Protein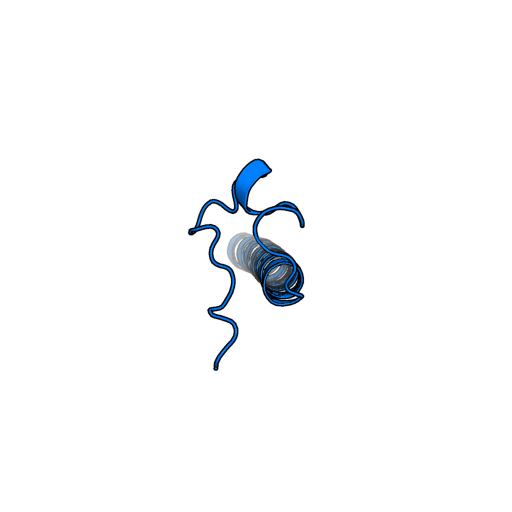 AF-E2J9K7-F1 (afdb_monomer_lite)

Structure (mmCIF, N/CA/C/O backbone):
data_AF-E2J9K7-F1
#
_entry.id   AF-E2J9K7-F1
#
loop_
_atom_site.group_PDB
_atom_site.id
_atom_site.type_symbol
_atom_site.label_atom_id
_atom_site.label_alt_id
_atom_site.label_comp_id
_atom_site.label_asym_id
_atom_site.label_entity_id
_atom_site.label_seq_id
_atom_site.pdbx_PDB_ins_code
_atom_site.Cartn_x
_atom_site.Cartn_y
_atom_site.Cartn_z
_atom_site.occupancy
_atom_site.B_iso_or_equiv
_atom_site.auth_seq_id
_atom_site.auth_comp_id
_atom_site.auth_asym_id
_atom_site.auth_atom_id
_atom_site.pdbx_PDB_model_num
ATOM 1 N N . MET A 1 1 ? 21.204 -14.207 -11.133 1.00 41.69 1 MET A N 1
ATOM 2 C CA . MET A 1 1 ? 21.020 -12.745 -11.212 1.00 41.69 1 MET A CA 1
ATOM 3 C C . MET A 1 1 ? 19.719 -12.448 -10.494 1.00 41.69 1 MET A C 1
ATOM 5 O O . MET A 1 1 ? 18.677 -12.818 -11.010 1.00 41.69 1 MET A O 1
ATOM 9 N N . VAL A 1 2 ? 19.783 -11.965 -9.251 1.00 43.34 2 VAL A N 1
ATOM 10 C CA . VAL A 1 2 ? 18.577 -11.609 -8.488 1.00 43.34 2 VAL A CA 1
ATOM 11 C C . VAL A 1 2 ? 17.897 -10.458 -9.233 1.00 43.34 2 VAL A C 1
ATOM 13 O O . VAL A 1 2 ? 18.573 -9.482 -9.560 1.00 43.34 2 VAL A O 1
ATOM 16 N N . GLU A 1 3 ? 16.613 -10.574 -9.579 1.00 52.47 3 GLU A N 1
ATOM 17 C CA . GLU A 1 3 ? 15.865 -9.383 -9.993 1.00 52.47 3 GLU A CA 1
ATOM 18 C C . GLU A 1 3 ? 15.909 -8.442 -8.782 1.00 52.47 3 GLU A C 1
ATOM 20 O O . GLU A 1 3 ? 15.558 -8.828 -7.667 1.00 52.47 3 GLU A O 1
ATOM 25 N N . SER A 1 4 ? 16.509 -7.269 -8.947 1.00 57.41 4 SER A N 1
ATOM 26 C CA . SER A 1 4 ? 16.876 -6.392 -7.836 1.00 57.41 4 SER A CA 1
ATOM 27 C C . SER A 1 4 ? 15.642 -5.662 -7.290 1.00 57.41 4 SER A C 1
ATOM 29 O O . SER A 1 4 ? 15.521 -4.460 -7.470 1.00 57.41 4 SER A O 1
ATOM 31 N N . GLY A 1 5 ? 14.714 -6.394 -6.657 1.00 63.81 5 GLY A N 1
ATOM 32 C CA . GLY A 1 5 ? 13.553 -5.873 -5.923 1.00 63.81 5 GLY A CA 1
ATOM 33 C C . GLY A 1 5 ? 12.731 -4.798 -6.653 1.00 63.81 5 GLY A C 1
ATOM 34 O O . GLY A 1 5 ? 12.832 -4.610 -7.863 1.00 63.81 5 GLY A O 1
ATOM 35 N N . ALA A 1 6 ? 11.899 -4.069 -5.905 1.00 66.69 6 ALA A N 1
ATOM 36 C CA . ALA A 1 6 ? 11.242 -2.868 -6.415 1.00 66.69 6 ALA A CA 1
ATOM 37 C C . ALA A 1 6 ? 12.276 -1.730 -6.541 1.00 66.69 6 ALA A C 1
ATOM 39 O O . ALA A 1 6 ? 12.586 -1.039 -5.571 1.00 66.69 6 ALA A O 1
ATOM 40 N N . GLY A 1 7 ? 12.831 -1.543 -7.742 1.00 64.81 7 GLY A N 1
ATOM 41 C CA . GLY A 1 7 ? 13.880 -0.555 -8.046 1.00 64.81 7 GLY A CA 1
ATOM 42 C C . GLY A 1 7 ? 13.402 0.902 -8.135 1.00 64.81 7 GLY A C 1
ATOM 43 O O . GLY A 1 7 ? 14.107 1.748 -8.676 1.00 64.81 7 GLY A O 1
ATOM 44 N N . THR A 1 8 ? 12.206 1.212 -7.627 1.00 64.31 8 THR A N 1
ATOM 45 C CA . THR A 1 8 ? 11.490 2.486 -7.833 1.00 64.31 8 THR A CA 1
ATOM 46 C C . THR A 1 8 ? 11.682 3.501 -6.700 1.00 64.31 8 THR A C 1
ATOM 48 O O . THR A 1 8 ? 11.046 4.556 -6.703 1.00 64.31 8 THR A O 1
ATOM 51 N N . GLY A 1 9 ? 12.516 3.182 -5.702 1.00 72.25 9 GLY A N 1
ATOM 52 C CA . GLY A 1 9 ? 12.634 3.949 -4.456 1.00 72.25 9 GLY A CA 1
ATOM 53 C C . GLY A 1 9 ? 11.390 3.840 -3.557 1.00 72.25 9 GLY A C 1
ATOM 54 O O . GLY A 1 9 ? 10.399 3.207 -3.917 1.00 72.25 9 GLY A O 1
ATOM 55 N N . TRP A 1 10 ? 11.434 4.471 -2.376 1.00 75.38 10 TRP A N 1
ATOM 56 C CA . TRP A 1 10 ? 10.362 4.390 -1.365 1.00 75.38 10 TRP A CA 1
ATOM 57 C C . TRP A 1 10 ? 9.049 5.078 -1.774 1.00 75.38 10 TRP A C 1
ATOM 59 O O . TRP A 1 10 ? 8.012 4.815 -1.175 1.00 75.38 10 TRP A O 1
ATOM 69 N N . THR A 1 11 ? 9.078 5.947 -2.788 1.00 77.81 11 THR A N 1
ATOM 70 C CA . THR A 1 11 ? 7.904 6.695 -3.263 1.00 77.81 11 THR A CA 1
ATOM 71 C C . THR A 1 11 ? 7.159 6.022 -4.412 1.00 77.81 11 THR A C 1
ATOM 73 O O . THR A 1 11 ? 6.079 6.490 -4.757 1.00 77.81 11 THR A O 1
ATOM 76 N N . VAL A 1 12 ? 7.715 4.956 -5.004 1.00 70.69 12 VAL A N 1
ATOM 77 C CA . VAL A 1 12 ? 7.084 4.175 -6.088 1.00 70.69 12 VAL A CA 1
ATOM 78 C C . VAL A 1 12 ? 6.521 5.089 -7.197 1.00 70.69 12 VAL A C 1
ATOM 80 O O . VAL A 1 12 ? 5.324 5.119 -7.477 1.00 70.69 12 VAL A O 1
ATOM 83 N N . TYR A 1 13 ? 7.385 5.918 -7.804 1.00 74.06 13 TYR A N 1
ATOM 84 C CA . TYR A 1 13 ? 6.937 6.984 -8.714 1.00 74.06 13 TYR A CA 1
ATOM 85 C C . TYR A 1 13 ? 6.430 6.434 -10.072 1.00 74.06 13 TYR A C 1
ATOM 87 O O . T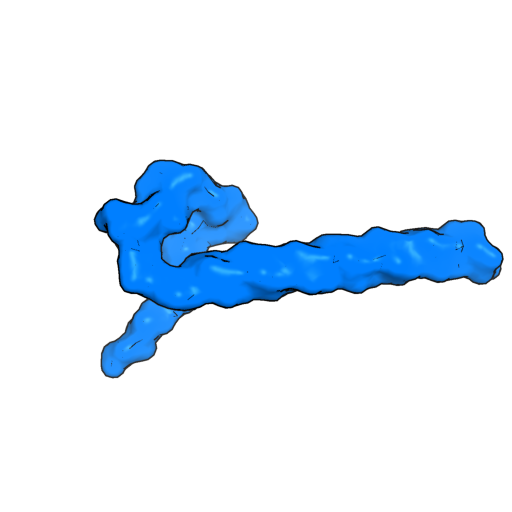YR A 1 13 ? 7.135 5.628 -10.688 1.00 74.06 13 TYR A O 1
ATOM 95 N N . PRO A 1 14 ? 5.274 6.889 -10.609 1.00 67.25 14 PRO A N 1
ATOM 96 C CA . PRO A 1 14 ? 4.586 6.242 -11.738 1.00 67.25 14 PRO A CA 1
ATOM 97 C C . PRO A 1 14 ? 5.405 6.008 -13.023 1.00 67.25 14 PRO A C 1
ATOM 99 O O . PRO A 1 14 ? 5.358 4.896 -13.538 1.00 67.25 14 PRO A O 1
ATOM 102 N N . PRO A 1 15 ? 6.192 6.962 -13.559 1.00 67.12 15 PRO A N 1
ATOM 103 C CA . PRO A 1 15 ? 6.993 6.719 -14.764 1.00 67.12 15 PRO A CA 1
ATOM 104 C C . PRO A 1 15 ? 8.163 5.734 -14.566 1.00 67.12 15 PRO A C 1
ATOM 106 O O . PRO A 1 15 ? 8.580 5.120 -15.542 1.00 67.12 15 PRO A O 1
ATOM 109 N N . LEU A 1 16 ? 8.674 5.546 -13.337 1.00 60.66 16 LEU A N 1
ATOM 110 C CA . LEU A 1 16 ? 9.705 4.536 -13.023 1.00 60.66 16 LEU A CA 1
ATOM 111 C C . LEU A 1 16 ? 9.108 3.198 -12.558 1.00 60.66 16 LEU A C 1
ATOM 113 O O . LEU A 1 16 ? 9.757 2.164 -12.671 1.00 60.66 16 LEU A O 1
ATOM 117 N N . SER A 1 17 ? 7.882 3.218 -12.035 1.00 58.72 17 SER A N 1
ATOM 118 C CA . SER A 1 17 ? 7.152 2.043 -11.551 1.00 58.72 17 SER A CA 1
ATOM 119 C C . SER A 1 17 ? 6.230 1.418 -12.603 1.00 58.72 17 SER A C 1
ATOM 121 O O . SER A 1 17 ? 5.655 0.359 -12.359 1.00 58.72 17 SER A O 1
ATOM 123 N N . ALA A 1 18 ? 6.069 2.065 -13.762 1.00 60.19 18 ALA A N 1
ATOM 124 C CA . ALA A 1 18 ? 5.358 1.523 -14.912 1.00 60.19 18 ALA A CA 1
ATOM 125 C C . ALA A 1 18 ? 6.206 0.458 -15.628 1.00 60.19 18 ALA A C 1
ATOM 127 O O . ALA A 1 18 ? 7.431 0.576 -15.710 1.00 60.19 18 ALA A O 1
ATOM 128 N N . GLY A 1 19 ? 5.547 -0.544 -16.224 1.00 56.75 19 GLY A N 1
ATOM 129 C CA . GLY A 1 19 ? 6.166 -1.702 -16.897 1.00 56.75 19 GLY A CA 1
ATOM 130 C C . GLY A 1 19 ? 7.092 -1.406 -18.091 1.00 56.75 19 GLY A C 1
ATOM 131 O O . GLY A 1 19 ? 7.524 -2.336 -18.761 1.00 56.75 19 GLY A O 1
ATOM 132 N N . ILE A 1 20 ? 7.401 -0.132 -18.359 1.00 54.59 20 ILE A N 1
ATOM 133 C CA . ILE A 1 20 ? 8.433 0.324 -19.302 1.00 54.59 20 ILE A CA 1
ATOM 134 C C . ILE A 1 20 ? 9.822 0.371 -18.629 1.00 54.59 20 ILE A C 1
ATOM 136 O O . ILE A 1 20 ? 10.820 0.110 -19.293 1.00 54.59 20 ILE A O 1
ATOM 140 N N . ALA A 1 21 ? 9.898 0.673 -17.325 1.00 56.59 21 ALA A N 1
ATOM 141 C CA . ALA A 1 21 ? 11.153 0.785 -16.571 1.00 56.59 21 ALA A CA 1
ATOM 142 C C . ALA A 1 21 ? 11.417 -0.425 -15.655 1.00 56.59 21 ALA A C 1
ATOM 144 O O . ALA A 1 21 ? 12.569 -0.813 -15.477 1.00 56.59 21 ALA A O 1
ATOM 145 N N . HI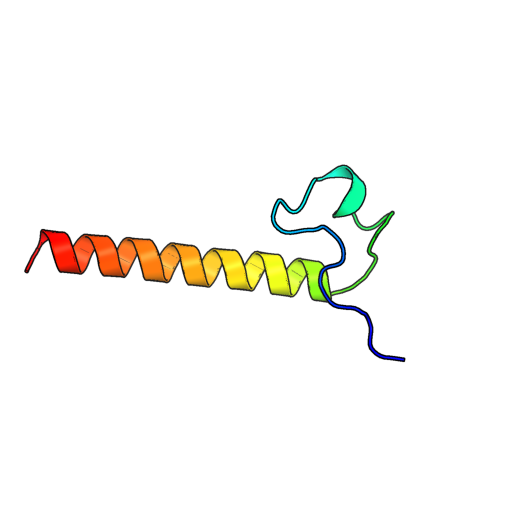S A 1 22 ? 10.362 -1.061 -15.130 1.00 60.94 22 HIS A N 1
ATOM 146 C CA . HIS A 1 22 ? 10.472 -2.258 -14.288 1.00 60.94 22 HIS A CA 1
ATOM 147 C C . HIS A 1 22 ? 9.394 -3.279 -14.683 1.00 60.94 22 HIS A C 1
ATOM 149 O O . HIS A 1 22 ? 8.280 -3.275 -14.168 1.00 60.94 22 HIS A O 1
ATOM 155 N N . ALA A 1 23 ? 9.714 -4.160 -15.635 1.00 56.50 23 ALA A N 1
ATOM 156 C CA . ALA A 1 23 ? 8.835 -5.240 -16.108 1.00 56.50 23 ALA A CA 1
ATOM 157 C C . ALA A 1 23 ? 8.853 -6.474 -15.174 1.00 56.50 23 ALA A C 1
ATOM 159 O O . ALA A 1 23 ? 8.904 -7.612 -15.639 1.00 56.50 23 ALA A O 1
ATOM 160 N N . GLY A 1 24 ? 8.886 -6.251 -13.856 1.00 64.81 24 GLY A N 1
ATOM 161 C CA . GLY A 1 24 ? 9.048 -7.296 -12.842 1.00 64.81 24 GLY A CA 1
ATOM 162 C C . GLY A 1 24 ? 7.845 -7.398 -11.907 1.00 64.81 24 GLY A C 1
ATOM 163 O O . GLY A 1 24 ? 7.350 -6.384 -11.411 1.00 64.81 24 GLY A O 1
ATOM 164 N N . ALA A 1 25 ? 7.418 -8.631 -11.610 1.00 69.56 25 ALA A N 1
ATOM 165 C CA . ALA A 1 25 ? 6.392 -8.934 -10.602 1.00 69.56 25 ALA A CA 1
ATOM 166 C C . ALA A 1 25 ? 6.763 -8.416 -9.194 1.00 69.56 25 ALA A C 1
ATOM 168 O O . ALA A 1 25 ? 5.903 -8.287 -8.327 1.00 69.56 25 ALA A O 1
ATOM 169 N N . SER A 1 26 ? 8.036 -8.080 -8.968 1.00 74.88 26 SER A N 1
ATOM 170 C CA . SER A 1 26 ? 8.546 -7.454 -7.745 1.00 74.88 26 SER A CA 1
ATOM 171 C C . SER A 1 26 ? 7.891 -6.114 -7.395 1.00 74.88 26 SER A C 1
ATOM 173 O O . SER A 1 26 ? 7.685 -5.848 -6.211 1.00 74.88 26 SER A O 1
ATOM 175 N N . VAL A 1 27 ? 7.531 -5.283 -8.382 1.00 77.19 27 VAL A N 1
ATOM 176 C CA . VAL A 1 27 ? 6.828 -4.009 -8.128 1.00 77.19 27 VAL A CA 1
ATOM 177 C C . VAL A 1 27 ? 5.394 -4.266 -7.677 1.00 77.19 27 VAL A C 1
ATOM 179 O O . VAL A 1 27 ? 4.947 -3.666 -6.704 1.00 77.19 27 VAL A O 1
ATOM 182 N N . ASP A 1 28 ? 4.698 -5.197 -8.329 1.00 81.62 28 ASP A N 1
ATOM 183 C CA . ASP A 1 28 ? 3.331 -5.580 -7.964 1.00 81.62 28 ASP A CA 1
ATOM 184 C C . ASP A 1 28 ? 3.267 -6.163 -6.541 1.00 81.62 28 ASP A C 1
ATOM 186 O O . ASP A 1 28 ? 2.484 -5.707 -5.707 1.00 81.62 28 ASP A O 1
ATOM 190 N N . LEU A 1 29 ? 4.189 -7.070 -6.202 1.00 85.25 29 LEU A N 1
ATOM 191 C CA . LEU A 1 29 ? 4.332 -7.605 -4.845 1.00 85.25 29 LEU A CA 1
ATOM 192 C C . LEU A 1 29 ? 4.693 -6.532 -3.807 1.00 85.25 29 LEU A C 1
ATOM 194 O O . LEU A 1 29 ? 4.199 -6.591 -2.677 1.00 85.25 29 LEU A O 1
ATOM 198 N N . ALA A 1 30 ? 5.528 -5.549 -4.154 1.00 83.75 30 ALA A N 1
ATOM 199 C CA . ALA A 1 30 ? 5.853 -4.438 -3.259 1.00 83.75 30 ALA A CA 1
ATOM 200 C C . ALA A 1 30 ? 4.636 -3.534 -3.012 1.00 83.75 30 ALA A C 1
ATOM 202 O O . ALA A 1 30 ? 4.375 -3.155 -1.867 1.00 83.75 30 ALA A O 1
ATOM 203 N N . ILE A 1 31 ? 3.850 -3.249 -4.054 1.00 85.31 31 ILE A N 1
ATOM 204 C CA . ILE A 1 31 ? 2.590 -2.509 -3.945 1.00 85.31 31 ILE A CA 1
ATOM 205 C C . ILE A 1 31 ? 1.609 -3.290 -3.069 1.00 85.31 31 ILE A C 1
ATOM 207 O O . ILE A 1 31 ? 1.068 -2.729 -2.116 1.00 85.31 31 ILE A O 1
ATOM 211 N N . PHE A 1 32 ? 1.411 -4.583 -3.319 1.00 89.06 32 PHE A N 1
ATOM 212 C CA . PHE A 1 32 ? 0.530 -5.425 -2.508 1.00 89.06 32 PHE A CA 1
ATOM 213 C C . PHE A 1 32 ? 0.966 -5.480 -1.033 1.00 89.06 32 PHE A C 1
ATOM 215 O O . PHE A 1 32 ? 0.140 -5.361 -0.126 1.00 89.06 32 PHE A O 1
ATOM 222 N N . SER A 1 33 ? 2.273 -5.574 -0.778 1.00 88.50 33 SER A N 1
ATOM 223 C CA . SER A 1 33 ? 2.831 -5.560 0.579 1.00 88.50 33 SER A CA 1
ATOM 224 C C . SER A 1 33 ? 2.577 -4.229 1.295 1.00 88.50 33 SER A C 1
ATOM 226 O O . SER A 1 33 ? 2.208 -4.230 2.471 1.00 88.50 33 SER A O 1
ATOM 228 N N . LEU A 1 34 ? 2.703 -3.095 0.593 1.00 90.69 34 LEU A N 1
ATOM 229 C CA . LEU A 1 34 ? 2.380 -1.774 1.142 1.00 90.69 34 LEU A CA 1
ATOM 230 C C . LEU A 1 34 ? 0.886 -1.649 1.483 1.00 90.69 34 LEU A C 1
ATOM 232 O O . LEU A 1 34 ? 0.541 -1.073 2.514 1.00 90.69 34 LEU A O 1
ATOM 236 N N . HIS A 1 35 ? 0.003 -2.234 0.669 1.00 93.38 35 HIS A N 1
ATOM 237 C CA . HIS A 1 35 ? -1.433 -2.278 0.961 1.00 93.38 35 HIS A CA 1
ATOM 238 C C . HIS A 1 35 ? -1.734 -3.089 2.226 1.00 93.38 35 HIS A C 1
ATOM 240 O O . HIS A 1 35 ? -2.451 -2.598 3.099 1.00 93.38 35 HIS A O 1
ATOM 246 N N . LEU A 1 36 ? -1.168 -4.294 2.370 1.00 95.31 36 LEU A N 1
ATOM 247 C CA . LEU A 1 36 ? -1.345 -5.091 3.589 1.00 95.31 36 LEU A CA 1
ATOM 248 C C . LEU A 1 36 ? -0.807 -4.371 4.831 1.00 95.31 36 LEU A C 1
ATOM 250 O O . LEU A 1 36 ? -1.474 -4.362 5.868 1.00 95.31 36 LEU A O 1
ATOM 254 N N . ALA A 1 37 ? 0.358 -3.727 4.721 1.00 94.12 37 ALA A N 1
ATOM 255 C CA . ALA A 1 37 ? 0.912 -2.908 5.795 1.00 94.12 37 ALA A CA 1
ATOM 256 C C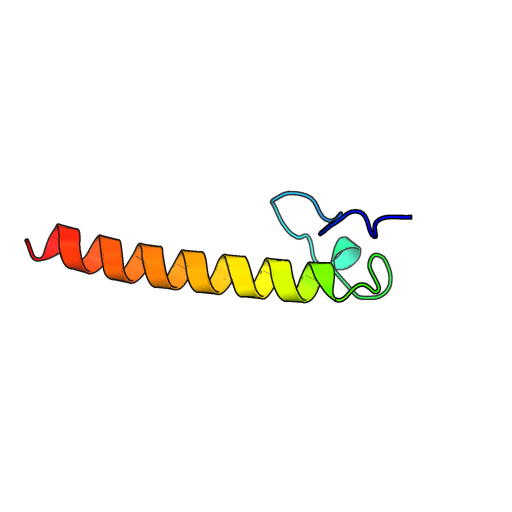 . ALA A 1 37 ? -0.025 -1.741 6.163 1.00 94.12 37 ALA A C 1
ATOM 258 O O . ALA A 1 37 ? -0.241 -1.476 7.346 1.00 94.12 37 ALA A O 1
ATOM 259 N N . GLY A 1 38 ? -0.642 -1.095 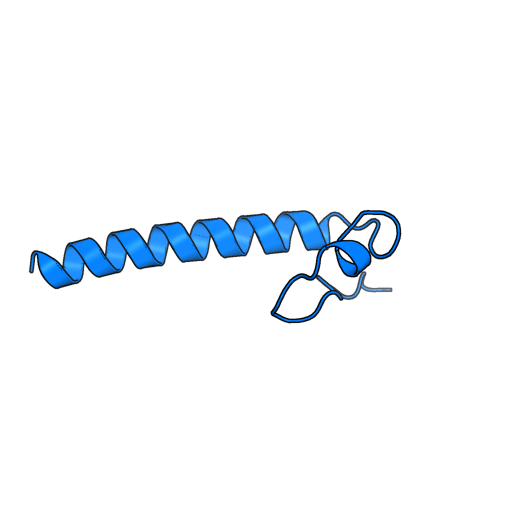5.168 1.00 95.06 38 GLY A N 1
ATOM 260 C CA . GLY A 1 38 ? -1.637 -0.041 5.369 1.00 95.06 38 GLY A CA 1
ATOM 261 C C . GLY A 1 38 ? -2.887 -0.532 6.105 1.00 95.06 38 GLY A C 1
ATOM 262 O O . GLY A 1 38 ? -3.287 0.070 7.101 1.00 95.06 38 GLY A O 1
ATOM 263 N N . VAL A 1 39 ? -3.467 -1.661 5.682 1.00 97.62 39 VAL A N 1
ATOM 264 C CA . VAL A 1 39 ? -4.634 -2.261 6.357 1.00 97.62 39 VAL A CA 1
ATOM 265 C C . VAL A 1 39 ? -4.291 -2.648 7.797 1.00 97.62 39 VAL A C 1
ATOM 267 O O . VAL A 1 39 ? -5.046 -2.328 8.715 1.00 97.62 39 VAL A O 1
ATOM 270 N N . SER A 1 40 ? -3.128 -3.267 8.019 1.00 95.38 40 SER A N 1
ATOM 271 C CA . SER A 1 40 ? -2.657 -3.609 9.364 1.00 95.38 40 SER A CA 1
ATOM 272 C C . SER A 1 40 ? -2.477 -2.369 10.248 1.00 95.38 40 SER A C 1
ATOM 274 O O . SER A 1 40 ? -2.804 -2.416 11.433 1.00 95.38 40 SER A O 1
ATOM 276 N N . SER A 1 41 ? -1.978 -1.261 9.692 1.00 95.00 41 SER A N 1
ATOM 277 C CA . SER A 1 41 ? -1.790 -0.003 10.421 1.00 95.00 41 SER A CA 1
ATOM 278 C C . SER A 1 41 ? -3.123 0.639 10.809 1.00 95.00 41 SER A C 1
ATOM 280 O O . SER A 1 41 ? -3.274 1.065 11.953 1.00 95.00 41 SER A O 1
ATOM 282 N N . ILE A 1 42 ? -4.113 0.639 9.909 1.00 97.19 42 ILE A N 1
ATOM 283 C CA . ILE A 1 42 ? -5.457 1.168 10.189 1.00 97.19 42 ILE A CA 1
ATOM 284 C C . ILE A 1 42 ? -6.144 0.342 11.278 1.00 97.19 42 ILE A C 1
ATOM 286 O O . ILE A 1 42 ? -6.653 0.910 12.241 1.00 97.19 42 ILE A O 1
ATOM 290 N N . LEU A 1 43 ? -6.133 -0.989 11.164 1.00 97.50 43 LEU A N 1
ATOM 291 C CA . LEU A 1 43 ? -6.736 -1.860 12.177 1.00 97.50 43 LEU A CA 1
ATOM 292 C C . LEU A 1 43 ? -6.042 -1.710 13.540 1.00 97.50 43 LEU A C 1
ATOM 294 O O . LEU A 1 43 ? -6.717 -1.649 14.567 1.00 97.50 43 LEU A O 1
ATOM 298 N N . GLY A 1 44 ? -4.712 -1.580 13.558 1.00 97.25 44 GLY A N 1
ATOM 299 C CA . GLY A 1 44 ? -3.954 -1.290 14.776 1.00 97.25 44 GLY A CA 1
ATOM 300 C C . GLY A 1 44 ? -4.302 0.070 15.389 1.00 97.25 44 GLY A C 1
ATOM 301 O O . GLY A 1 44 ? -4.474 0.167 16.604 1.00 97.25 44 GLY A O 1
ATOM 302 N N . ALA A 1 45 ? -4.469 1.105 14.561 1.00 97.06 45 ALA A N 1
ATOM 303 C CA . ALA A 1 45 ? -4.889 2.430 15.011 1.00 97.06 45 ALA A CA 1
ATOM 304 C C . ALA A 1 45 ? -6.305 2.406 15.604 1.00 97.06 45 ALA A C 1
ATOM 306 O O . ALA A 1 45 ? -6.527 2.985 16.664 1.00 97.06 45 ALA A O 1
ATOM 307 N N . VAL A 1 46 ? -7.242 1.690 14.973 1.00 98.00 46 VAL A N 1
ATOM 308 C CA . VAL A 1 46 ? -8.593 1.489 15.518 1.00 98.00 46 VAL A CA 1
ATOM 309 C C . VAL A 1 46 ? -8.517 0.818 16.888 1.00 98.00 46 VAL A C 1
ATOM 311 O O . VAL A 1 46 ? -9.095 1.337 17.837 1.00 98.00 46 VAL A O 1
ATOM 314 N N . ASN A 1 47 ? -7.748 -0.268 17.021 1.00 95.81 47 ASN A N 1
ATOM 315 C CA . ASN A 1 47 ? -7.576 -0.967 18.295 1.00 95.81 47 ASN A CA 1
ATOM 316 C C . ASN A 1 47 ? -7.033 -0.044 19.401 1.00 95.81 47 ASN A C 1
ATOM 318 O O . ASN A 1 47 ? -7.580 -0.042 20.501 1.00 95.81 47 ASN A O 1
ATOM 322 N N . PHE A 1 48 ? -6.003 0.753 19.091 1.00 95.81 48 PHE A N 1
ATOM 323 C CA . PHE A 1 48 ? -5.389 1.706 20.025 1.00 95.81 48 PHE A CA 1
ATOM 324 C C . PHE A 1 48 ? -6.329 2.844 20.440 1.00 95.81 48 PHE A C 1
ATOM 326 O O . PHE A 1 48 ? -6.218 3.365 21.539 1.00 95.81 48 PHE A O 1
ATOM 333 N N . ILE A 1 49 ? -7.252 3.255 19.568 1.00 97.06 49 ILE A N 1
ATOM 334 C CA . ILE A 1 49 ? -8.258 4.268 19.915 1.00 97.06 49 ILE A CA 1
ATOM 335 C C . ILE A 1 49 ? -9.348 3.666 20.811 1.00 97.06 49 ILE A C 1
ATOM 337 O O . ILE A 1 49 ? -9.900 4.362 21.660 1.00 97.06 49 ILE A O 1
ATOM 341 N N . THR A 1 50 ? -9.692 2.392 20.607 1.00 94.69 50 THR A N 1
ATOM 342 C CA . THR A 1 50 ? -10.787 1.732 21.334 1.00 94.69 50 THR A CA 1
ATOM 343 C C . THR A 1 50 ? -10.394 1.133 22.685 1.00 94.69 50 THR A C 1
ATOM 345 O O . THR A 1 50 ? -11.288 0.919 23.503 1.00 94.69 50 THR A O 1
ATOM 348 N N . THR A 1 51 ? -9.107 0.837 22.904 1.00 91.38 51 THR A N 1
ATOM 349 C CA . THR A 1 51 ? -8.573 0.226 24.137 1.00 91.38 51 THR A CA 1
ATOM 350 C C . THR A 1 51 ? -7.643 1.194 24.842 1.00 91.38 51 THR A C 1
ATOM 352 O O . THR A 1 51 ? -7.892 1.477 26.033 1.00 91.38 51 THR A O 1
#

Sequence (51 aa):
MVESGAGTGWTVYPPLSAGIAHAGASVDLAIFSLHLAGVSSILGAVNFITT

Organism: NCBI:txid333829

Radius of gyration: 14.66 Å; chains: 1; bounding box: 32×20×43 Å

pLDDT: mean 77.3, std 16.57, range [41.69, 98.0]

InterPro domains:
  IPR000883 Cytochrome c oxidase subunit I [PR01165] (6-18)
  IPR000883 Cytochrome c ox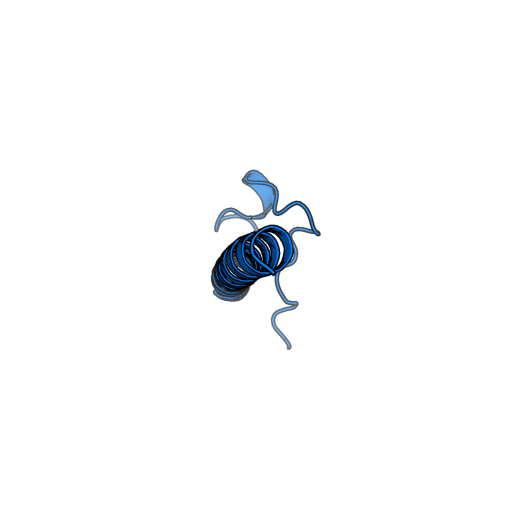idase subunit I [PR01165] (38-51)
  IPR000883 Cytochrome c oxidase subunit I [PTHR10422] (2-51)
  IPR023616 Cytochrome c oxidase-like, subunit I domain [PS50855] (1-51)
  IPR036927 Cytochrome c oxidase-like, subunit I superfamily [G3DSA:1.20.210.10] (1-51)
  IPR036927 Cytochrome c oxidase-like, subunit I superfamily [SSF81442] (2-51)

Secondary structure (DSSP, 8-state):
----S-TTTTTT-HHHHSTTT--SHHHHHHHHHHHHHHHHHHHHHHHHHH-

Foldseek 3Di:
DPLPAQPCPPVCDDVCVPCVNRVDCRSVVVVVVVVVVVVVVVVVVVVVVVD